Protein AF-A0A9X4L9H4-F1 (afdb_monomer_lite)

InterPro domains:
  IPR013783 Immunoglobulin-like fold [G3DSA:2.60.40.10] (6-87)

Secondary structure (DSSP, 8-state):
---EEEEEETTEEEEEEEPPTTS-------SPPTT-EE-TTSEEEEEEETTEEPPPEEPPPEEPPPPPPPPPPS-EEEE-SS-EEEE--

Organism: NCBI:txid246432

Radius of gyration: 22.69 Å; chains: 1; bounding box: 50×18×66 Å

pLDDT: mean 85.58, std 6.37, range [62.34, 93.12]

Foldseek 3Di:
DWWKKFKDQDPDGQWIFTQDPVRDTDTDRPDDDAQDKDAWQRIWIWIQDPVGIDDTDTDHIDTHHHDDDDDFADWDWDDDPPDIDTDTD

Sequence (89 aa):
MADVLKVYQGQTVVGQAERSVDGTASVTVEGLEVGTEYPAGTYEVAFSNESGESAKVDVPAFTTKESAPTEPENVEVNANEDSADVSAE

Structure (mmCIF, N/CA/C/O backbone):
data_AF-A0A9X4L9H4-F1
#
_entry.id   AF-A0A9X4L9H4-F1
#
loop_
_atom_site.group_PDB
_atom_site.id
_atom_site.type_symbol
_atom_site.label_atom_id
_atom_site.label_alt_id
_atom_site.label_comp_id
_atom_site.label_asym_id
_atom_site.label_entity_id
_atom_site.label_seq_id
_atom_site.pdbx_PDB_ins_code
_atom_site.Cartn_x
_atom_site.Cartn_y
_atom_site.Cartn_z
_atom_site.occupancy
_atom_site.B_iso_or_equiv
_atom_site.auth_seq_id
_atom_site.auth_comp_id
_atom_site.auth_asym_id
_atom_site.auth_atom_id
_atom_site.pdbx_PDB_model_num
ATOM 1 N N . MET A 1 1 ? 2.053 -5.626 -29.108 1.00 62.34 1 MET A N 1
ATOM 2 C CA . MET A 1 1 ? 2.647 -6.031 -27.819 1.00 62.34 1 MET A CA 1
ATOM 3 C C . MET A 1 1 ? 1.939 -5.219 -26.755 1.00 62.34 1 MET A C 1
ATOM 5 O O . MET A 1 1 ? 1.831 -4.014 -26.944 1.00 62.34 1 MET A O 1
ATOM 9 N N . ALA A 1 2 ? 1.354 -5.866 -25.749 1.00 75.62 2 ALA A N 1
ATOM 10 C CA . ALA A 1 2 ? 0.705 -5.162 -24.647 1.00 75.62 2 ALA A CA 1
ATOM 11 C C . ALA A 1 2 ? 1.773 -4.795 -23.612 1.00 75.62 2 ALA A C 1
ATOM 13 O O . ALA A 1 2 ? 2.613 -5.628 -23.275 1.00 75.62 2 ALA A O 1
ATOM 14 N N . ASP A 1 3 ? 1.773 -3.549 -23.149 1.00 87.44 3 ASP A N 1
ATOM 15 C CA . ASP A 1 3 ? 2.627 -3.154 -22.032 1.00 87.44 3 ASP A CA 1
ATOM 16 C C . ASP A 1 3 ? 2.031 -3.718 -20.737 1.00 87.44 3 ASP A C 1
ATOM 18 O O . ASP A 1 3 ? 0.817 -3.675 -20.556 1.00 87.44 3 ASP A O 1
ATOM 22 N N . VAL A 1 4 ? 2.852 -4.221 -19.820 1.00 90.88 4 VAL A N 1
ATOM 23 C CA . VAL A 1 4 ? 2.394 -4.691 -18.505 1.00 90.88 4 VAL A CA 1
ATOM 24 C C . VAL A 1 4 ? 2.874 -3.713 -17.445 1.00 90.88 4 VAL A C 1
ATOM 26 O O . VAL A 1 4 ? 4.075 -3.535 -17.263 1.00 90.88 4 VAL A O 1
ATOM 29 N N . LEU A 1 5 ? 1.950 -3.073 -16.737 1.00 91.62 5 LEU A N 1
ATOM 30 C CA . LEU A 1 5 ? 2.258 -2.274 -15.559 1.00 91.62 5 LEU A CA 1
ATOM 31 C C . LEU A 1 5 ? 2.581 -3.213 -14.399 1.00 91.62 5 LEU A C 1
ATOM 33 O O . LEU A 1 5 ? 1.729 -3.996 -13.993 1.00 91.62 5 LEU A O 1
ATOM 37 N N . LYS A 1 6 ? 3.784 -3.114 -13.847 1.00 91.75 6 LYS A N 1
ATOM 38 C CA . LYS A 1 6 ? 4.199 -3.792 -12.619 1.00 91.75 6 LYS A CA 1
ATOM 39 C C . LYS A 1 6 ? 4.264 -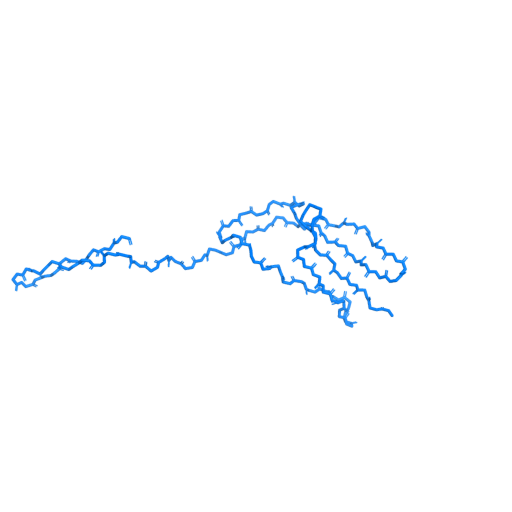2.777 -11.491 1.00 91.75 6 LYS A C 1
ATOM 41 O O . LYS A 1 6 ? 4.851 -1.711 -11.659 1.00 91.75 6 LYS A O 1
ATOM 46 N N . VAL A 1 7 ? 3.677 -3.127 -10.354 1.00 91.69 7 VAL A N 1
ATOM 47 C CA . VAL A 1 7 ? 3.762 -2.378 -9.102 1.00 91.69 7 VAL A CA 1
ATOM 48 C C . VAL A 1 7 ? 4.746 -3.099 -8.196 1.00 91.69 7 VAL A C 1
ATOM 50 O O . VAL A 1 7 ? 4.561 -4.268 -7.852 1.00 91.69 7 VAL A O 1
ATOM 53 N N . TYR A 1 8 ? 5.793 -2.391 -7.820 1.00 90.94 8 TYR A N 1
ATOM 54 C CA . TYR A 1 8 ? 6.843 -2.823 -6.922 1.00 90.94 8 TYR A CA 1
ATOM 55 C C . TYR A 1 8 ? 6.623 -2.202 -5.548 1.00 90.94 8 TYR A C 1
ATOM 57 O O . TYR A 1 8 ? 6.232 -1.046 -5.444 1.00 90.94 8 TYR A O 1
ATOM 65 N N . GLN A 1 9 ? 6.913 -2.960 -4.501 1.00 89.44 9 GLN A N 1
ATOM 66 C CA . GLN A 1 9 ? 7.099 -2.472 -3.142 1.00 89.44 9 GLN A CA 1
ATOM 67 C C . GLN A 1 9 ? 8.546 -2.800 -2.763 1.00 89.44 9 GLN A C 1
ATOM 69 O O . GLN A 1 9 ? 8.898 -3.958 -2.508 1.00 89.44 9 GLN A O 1
ATOM 74 N N . GLY A 1 10 ? 9.425 -1.802 -2.846 1.00 84.25 10 GLY A N 1
ATOM 75 C CA . GLY A 1 10 ? 10.871 -2.005 -2.759 1.00 84.25 10 GLY A CA 1
ATOM 76 C C . GLY A 1 10 ? 11.407 -2.924 -3.869 1.00 84.25 10 GLY A C 1
ATOM 77 O O . GLY A 1 10 ? 11.590 -2.508 -5.008 1.00 84.25 10 GLY A O 1
ATOM 78 N N . GLN A 1 11 ? 11.692 -4.189 -3.541 1.00 84.38 11 GLN A N 1
ATOM 79 C CA . GLN A 1 11 ? 12.255 -5.179 -4.480 1.00 84.38 11 GLN A CA 1
ATOM 80 C C . GLN A 1 11 ? 11.240 -6.240 -4.932 1.00 84.38 11 GLN A C 1
ATOM 82 O O . GLN A 1 11 ? 11.548 -7.050 -5.807 1.00 84.38 11 GLN A O 1
ATOM 87 N N . THR A 1 12 ? 10.034 -6.232 -4.362 1.00 88.00 12 THR A N 1
ATOM 88 C CA . THR A 1 12 ? 9.010 -7.253 -4.603 1.00 88.00 12 THR A CA 1
ATOM 89 C C . THR A 1 12 ? 7.916 -6.701 -5.500 1.00 88.00 12 THR A C 1
ATOM 91 O O . THR A 1 12 ? 7.423 -5.602 -5.268 1.00 88.00 12 THR A O 1
ATOM 94 N N . VAL A 1 13 ? 7.494 -7.467 -6.506 1.00 90.81 13 VAL A N 1
ATOM 95 C CA . VAL A 1 13 ? 6.301 -7.134 -7.296 1.00 90.81 13 VAL A CA 1
ATOM 96 C C . VAL A 1 13 ? 5.066 -7.507 -6.481 1.00 90.81 13 VAL A C 1
ATOM 98 O O . VAL A 1 13 ? 4.837 -8.685 -6.220 1.00 90.81 13 VAL A O 1
ATOM 101 N N . VAL A 1 14 ? 4.284 -6.506 -6.085 1.00 89.88 14 VAL A N 1
ATOM 102 C CA . VAL A 1 14 ? 3.033 -6.680 -5.322 1.00 89.88 14 VAL A CA 1
ATOM 103 C C . VAL A 1 14 ? 1.798 -6.708 -6.217 1.00 89.88 14 VAL A C 1
ATOM 105 O O . VAL A 1 14 ? 0.725 -7.106 -5.780 1.00 89.88 14 VAL A O 1
ATOM 108 N N . GLY A 1 15 ? 1.937 -6.319 -7.484 1.00 89.12 15 GLY A N 1
ATOM 109 C CA . GLY A 1 15 ? 0.852 -6.419 -8.448 1.00 89.12 15 GLY A CA 1
ATOM 110 C C . GLY A 1 15 ? 1.313 -6.176 -9.876 1.00 89.12 15 GLY A C 1
ATOM 111 O O . GLY A 1 15 ? 2.349 -5.559 -10.121 1.00 89.12 15 GLY A O 1
ATOM 112 N N . GLN A 1 16 ? 0.540 -6.675 -10.833 1.00 91.38 16 GLN A N 1
ATOM 113 C CA . GLN A 1 16 ? 0.778 -6.455 -12.254 1.00 91.38 16 GLN A CA 1
ATOM 114 C C . GLN A 1 16 ? -0.547 -6.402 -13.016 1.00 91.38 16 GLN A C 1
ATOM 116 O O . GLN A 1 16 ? -1.480 -7.124 -12.670 1.00 91.38 16 GLN A O 1
ATOM 121 N N . ALA A 1 17 ? -0.638 -5.555 -14.038 1.00 90.00 17 ALA A N 1
ATOM 122 C CA . ALA A 1 17 ? -1.806 -5.463 -14.907 1.00 90.00 17 ALA A CA 1
ATOM 123 C C . ALA A 1 17 ? -1.402 -5.133 -16.336 1.00 90.00 17 ALA A C 1
ATOM 125 O O . ALA A 1 17 ? -0.464 -4.377 -16.583 1.00 90.00 17 ALA A O 1
ATOM 126 N N . GLU A 1 18 ? -2.151 -5.673 -17.285 1.00 89.12 18 GLU A N 1
ATOM 127 C CA . GLU A 1 18 ? -1.987 -5.347 -18.693 1.00 89.12 18 GLU A CA 1
ATOM 128 C C . GLU A 1 18 ? -2.501 -3.932 -18.972 1.00 89.12 18 GLU A C 1
ATOM 130 O O . GLU A 1 18 ? -3.518 -3.482 -18.435 1.00 89.12 18 GLU A O 1
ATOM 135 N N . ARG A 1 19 ? -1.779 -3.208 -19.821 1.00 85.62 19 ARG A N 1
ATOM 136 C CA . ARG A 1 19 ? -2.182 -1.893 -20.294 1.00 85.62 19 ARG A CA 1
ATOM 137 C C . ARG A 1 19 ? -3.375 -2.051 -21.219 1.00 85.62 19 ARG A C 1
ATOM 139 O O . ARG A 1 19 ? -3.303 -2.739 -22.236 1.00 85.62 19 ARG A O 1
ATOM 146 N N . SER A 1 20 ? -4.461 -1.382 -20.856 1.00 80.00 20 SER A N 1
ATOM 147 C CA . SE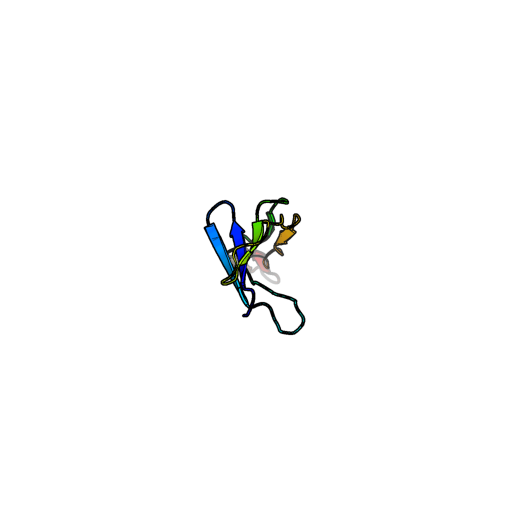R A 1 20 ? -5.672 -1.344 -21.659 1.00 80.00 20 SER A CA 1
ATOM 148 C C . SER A 1 20 ? -5.427 -0.622 -22.985 1.00 80.00 20 SER A C 1
ATOM 150 O O . SER A 1 20 ? -4.480 0.157 -23.135 1.00 80.00 20 SER A O 1
ATOM 152 N N . VAL A 1 21 ? -6.326 -0.843 -23.942 1.00 71.94 21 VAL A N 1
ATOM 153 C CA . VAL A 1 21 ? -6.298 -0.227 -25.279 1.00 71.94 21 VAL A CA 1
ATOM 154 C C . VAL A 1 21 ? -6.349 1.304 -25.231 1.00 71.94 21 VAL A C 1
ATOM 156 O O . VAL A 1 21 ? -5.790 1.962 -26.103 1.00 71.94 21 VAL A O 1
ATOM 159 N N . ASP A 1 22 ? -6.931 1.866 -24.170 1.00 75.38 22 ASP A N 1
ATOM 160 C CA . ASP A 1 22 ? -6.969 3.305 -23.877 1.00 75.38 22 ASP A CA 1
ATOM 161 C C . ASP A 1 22 ? -5.631 3.860 -23.353 1.00 75.38 22 ASP A C 1
ATOM 163 O O . ASP A 1 22 ? -5.524 5.025 -22.977 1.00 75.38 22 ASP A O 1
ATOM 167 N N . GLY A 1 23 ? -4.595 3.022 -23.267 1.00 74.25 23 GLY A N 1
ATOM 168 C CA . GLY A 1 23 ? -3.271 3.399 -22.784 1.00 74.25 23 GLY A CA 1
ATOM 169 C C . GLY A 1 23 ? -3.165 3.523 -21.262 1.00 74.25 23 GLY A C 1
ATOM 170 O O . GLY A 1 23 ? -2.095 3.898 -20.776 1.00 74.25 23 GLY A O 1
ATOM 171 N N . THR A 1 24 ? -4.219 3.175 -20.520 1.00 80.94 24 THR A N 1
ATOM 172 C CA . THR A 1 24 ? -4.256 3.175 -19.048 1.00 80.94 24 THR A CA 1
ATOM 173 C C . THR A 1 24 ? -4.080 1.752 -18.521 1.00 80.94 24 THR A C 1
ATOM 175 O O . THR A 1 24 ? -4.641 0.813 -19.078 1.00 80.94 24 THR A O 1
ATOM 178 N N . ALA A 1 25 ? -3.318 1.582 -17.443 1.00 84.50 25 ALA A N 1
ATOM 179 C CA . ALA A 1 25 ? -3.200 0.320 -16.721 1.00 84.50 25 ALA A CA 1
ATOM 180 C C . ALA A 1 25 ? -3.610 0.543 -15.264 1.00 84.50 25 ALA A C 1
ATOM 182 O O . ALA A 1 25 ? -3.209 1.536 -14.658 1.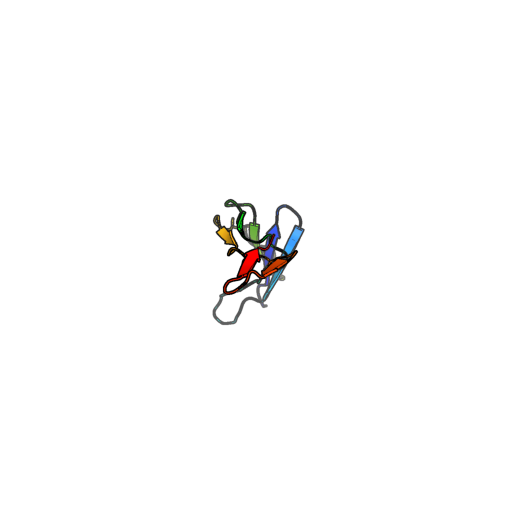00 84.50 25 ALA A O 1
ATOM 183 N N . SER A 1 26 ? -4.408 -0.366 -14.712 1.00 84.56 26 SER A N 1
ATOM 184 C CA . SER A 1 26 ? -4.873 -0.309 -13.326 1.00 84.56 26 SER A CA 1
ATOM 185 C C . SER A 1 26 ? -4.507 -1.600 -12.611 1.00 84.56 26 SER A C 1
ATOM 187 O O . SER A 1 26 ? -4.957 -2.671 -13.012 1.00 84.56 26 SER A O 1
ATOM 189 N N . VAL A 1 27 ? -3.721 -1.487 -11.546 1.00 87.00 27 VAL A N 1
ATOM 190 C CA . VAL A 1 27 ? -3.401 -2.597 -10.647 1.00 87.00 27 VAL A CA 1
ATOM 191 C C . VAL A 1 27 ? -4.112 -2.371 -9.326 1.00 87.00 27 VAL A C 1
ATOM 193 O O . VAL A 1 27 ? -4.005 -1.296 -8.738 1.00 87.00 27 VAL A O 1
ATOM 196 N N . THR A 1 28 ? -4.797 -3.400 -8.848 1.00 85.38 28 THR A N 1
ATOM 197 C CA . THR A 1 28 ? -5.302 -3.451 -7.478 1.00 85.38 28 THR A CA 1
ATOM 198 C C . THR A 1 28 ? -4.251 -4.137 -6.615 1.00 85.38 28 THR A C 1
ATOM 200 O O . THR A 1 28 ? -3.904 -5.287 -6.869 1.00 85.38 28 THR A O 1
ATOM 203 N N . VAL A 1 29 ? -3.719 -3.421 -5.624 1.00 84.38 29 VAL A N 1
ATOM 204 C CA . VAL A 1 29 ? -2.811 -3.989 -4.620 1.00 84.38 29 VAL A CA 1
ATOM 205 C C . VAL A 1 29 ? -3.658 -4.448 -3.437 1.00 84.38 29 VAL A C 1
ATOM 207 O O . VAL A 1 29 ? -4.319 -3.631 -2.796 1.00 84.38 29 VAL A O 1
ATOM 210 N N . GLU A 1 30 ? -3.669 -5.752 -3.178 1.00 82.81 30 GLU A N 1
ATOM 211 C CA . GLU A 1 30 ? -4.376 -6.360 -2.046 1.00 82.81 30 GLU A CA 1
ATOM 212 C C . GLU A 1 30 ? -3.422 -6.595 -0.864 1.00 82.81 30 GLU A C 1
ATOM 214 O O . GLU A 1 30 ? -2.203 -6.588 -1.025 1.00 82.81 30 GLU A O 1
ATOM 219 N N . GLY A 1 31 ? -3.971 -6.799 0.338 1.00 79.38 31 GLY A N 1
ATOM 220 C CA . GLY A 1 31 ? -3.169 -7.060 1.542 1.00 79.38 31 GLY A CA 1
ATOM 221 C C . GLY A 1 31 ? -2.524 -5.819 2.168 1.00 79.38 31 GLY A C 1
ATOM 222 O O . GLY A 1 31 ? -1.563 -5.944 2.921 1.00 79.38 31 GLY A O 1
ATOM 223 N N . LEU A 1 32 ? -3.038 -4.628 1.858 1.00 85.06 32 LEU A N 1
ATOM 224 C CA . LEU A 1 32 ? -2.647 -3.394 2.534 1.00 85.06 32 LEU A CA 1
ATOM 225 C C . LEU A 1 32 ? -3.267 -3.332 3.934 1.00 85.06 32 LEU A C 1
ATOM 227 O O . LEU A 1 32 ? -4.407 -3.753 4.137 1.00 85.06 32 LEU A O 1
ATOM 231 N N . GLU A 1 33 ? -2.535 -2.761 4.884 1.00 83.56 33 GLU A N 1
ATOM 232 C CA . GLU A 1 33 ? -3.056 -2.481 6.218 1.00 83.56 33 GLU A CA 1
ATOM 233 C C . GLU A 1 33 ? -4.083 -1.345 6.138 1.00 83.56 33 GLU A C 1
ATOM 235 O O . GLU A 1 33 ? -3.878 -0.351 5.440 1.00 83.56 33 GLU A O 1
ATOM 240 N N . VAL A 1 34 ? -5.217 -1.515 6.816 1.00 83.19 34 VAL A N 1
ATOM 241 C CA . VAL A 1 34 ? -6.320 -0.544 6.867 1.00 83.19 34 VAL A CA 1
ATOM 242 C C . VAL A 1 34 ? -5.980 0.621 7.791 1.00 83.19 34 VAL A C 1
ATOM 244 O O . VAL A 1 34 ? -5.426 0.417 8.865 1.00 83.19 34 VAL A O 1
ATOM 247 N N . GLY A 1 35 ? -6.327 1.844 7.384 1.00 82.62 35 GLY A N 1
ATOM 248 C CA . GLY A 1 35 ? -5.963 3.056 8.127 1.00 82.62 35 GLY A CA 1
ATOM 249 C C . GLY A 1 35 ? -4.456 3.351 8.154 1.00 82.62 35 GLY A C 1
ATOM 250 O O . GLY A 1 35 ? -4.009 4.165 8.958 1.00 82.62 35 GLY A O 1
ATOM 251 N N . THR A 1 36 ? -3.670 2.716 7.282 1.00 86.50 36 THR A N 1
ATOM 252 C CA . THR A 1 36 ? -2.215 2.885 7.219 1.00 86.50 36 THR A CA 1
ATOM 253 C C . THR A 1 36 ? -1.834 3.883 6.135 1.00 86.50 36 THR A C 1
ATOM 255 O O . THR A 1 36 ? -2.288 3.811 4.987 1.00 86.50 36 THR A O 1
ATOM 258 N N . GLU A 1 37 ? -0.977 4.831 6.507 1.00 88.00 37 GLU A N 1
ATOM 259 C CA . GLU A 1 37 ? -0.349 5.760 5.576 1.00 88.00 37 GLU A CA 1
ATOM 260 C C . GLU A 1 37 ? 0.864 5.102 4.913 1.00 88.00 37 GLU A C 1
ATOM 262 O O . GLU A 1 37 ? 1.803 4.666 5.579 1.00 88.00 37 GLU A O 1
ATOM 267 N N . TYR A 1 38 ? 0.855 5.067 3.584 1.00 88.56 38 TYR A N 1
ATOM 268 C CA . TYR A 1 38 ? 1.985 4.644 2.772 1.00 88.56 38 TYR A CA 1
ATOM 269 C C . TYR A 1 38 ? 2.651 5.890 2.172 1.00 88.56 38 TYR A C 1
ATOM 271 O O . TYR A 1 38 ? 2.034 6.558 1.335 1.00 88.56 38 TYR A O 1
ATOM 279 N N . PRO A 1 39 ? 3.888 6.241 2.574 1.00 88.75 39 PRO A N 1
ATOM 280 C CA . PRO A 1 39 ? 4.570 7.427 2.066 1.00 88.75 39 PRO A CA 1
ATOM 281 C C . PRO A 1 39 ? 4.930 7.291 0.582 1.00 88.75 39 PRO A C 1
ATOM 283 O O . PRO A 1 39 ? 5.015 6.187 0.034 1.00 88.75 39 PRO A O 1
ATOM 286 N N . ALA A 1 40 ? 5.176 8.430 -0.071 1.00 89.94 40 ALA A N 1
ATOM 287 C CA . ALA A 1 40 ? 5.575 8.458 -1.475 1.00 89.94 40 ALA A CA 1
ATOM 288 C C . ALA A 1 40 ? 6.876 7.668 -1.689 1.00 89.94 40 ALA A C 1
ATOM 290 O O . ALA A 1 40 ? 7.793 7.751 -0.871 1.00 89.94 40 ALA A O 1
ATOM 291 N N . GLY A 1 41 ? 6.939 6.897 -2.775 1.00 87.00 41 GLY A N 1
ATOM 292 C CA . GLY A 1 41 ? 8.070 6.007 -3.062 1.00 87.00 41 GLY A CA 1
ATOM 293 C C . GLY A 1 41 ? 8.055 4.680 -2.292 1.00 87.00 41 GLY A C 1
ATOM 294 O O . GLY A 1 41 ? 8.967 3.874 -2.448 1.00 87.00 41 GLY A O 1
ATOM 295 N N . THR A 1 42 ? 7.020 4.398 -1.485 1.00 89.44 42 THR A N 1
ATOM 296 C CA . THR A 1 42 ? 6.821 3.040 -0.932 1.00 89.44 42 THR A CA 1
ATOM 297 C C . THR A 1 42 ? 6.485 2.041 -2.033 1.00 89.44 42 THR A C 1
ATOM 299 O O . THR A 1 42 ? 6.933 0.893 -2.003 1.00 89.44 42 THR A O 1
ATOM 302 N N . TYR A 1 43 ? 5.693 2.497 -3.004 1.00 91.06 43 TYR A N 1
ATOM 303 C CA . TYR A 1 43 ? 5.373 1.744 -4.202 1.00 91.06 43 TYR A CA 1
ATOM 304 C C . TYR A 1 43 ? 5.977 2.442 -5.410 1.00 91.06 43 TYR A C 1
ATOM 306 O O . TYR A 1 43 ? 5.900 3.663 -5.533 1.00 91.06 43 TYR A O 1
ATOM 314 N N . GLU A 1 44 ? 6.536 1.659 -6.317 1.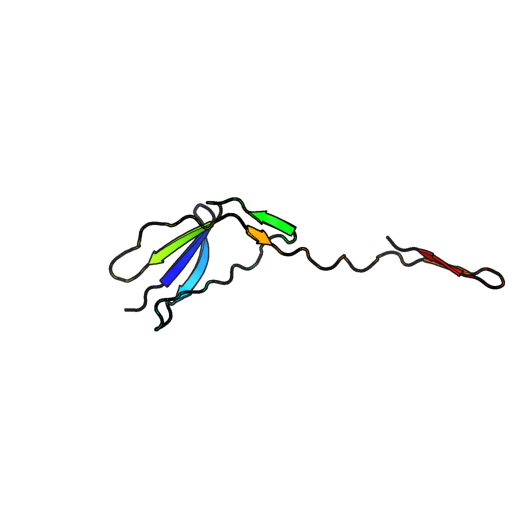00 92.38 44 GLU A N 1
ATOM 315 C CA . GLU A 1 44 ? 7.059 2.119 -7.597 1.00 92.38 44 GLU A CA 1
ATOM 316 C C . GLU A 1 44 ? 6.308 1.403 -8.713 1.00 92.38 44 GLU A C 1
ATOM 318 O O . GLU A 1 44 ? 6.018 0.212 -8.610 1.00 92.38 44 GLU A O 1
ATOM 323 N N . VAL A 1 45 ? 6.010 2.092 -9.807 1.00 91.81 45 VAL A N 1
ATOM 324 C CA . VAL A 1 45 ? 5.386 1.473 -10.977 1.00 91.81 45 VAL A CA 1
ATOM 325 C C . VAL A 1 45 ? 6.293 1.546 -12.190 1.00 91.81 45 VAL A C 1
ATOM 327 O O . VAL A 1 45 ? 6.909 2.576 -12.454 1.00 91.81 45 VAL A O 1
ATOM 330 N N . ALA A 1 46 ? 6.369 0.458 -12.950 1.00 91.50 46 ALA A N 1
ATOM 331 C CA . ALA A 1 46 ? 7.084 0.425 -14.220 1.00 91.50 46 ALA A CA 1
ATOM 332 C C . ALA A 1 46 ? 6.304 -0.371 -15.260 1.00 91.50 46 ALA A C 1
ATOM 334 O O . ALA A 1 46 ? 5.685 -1.389 -14.954 1.00 91.50 46 ALA A O 1
ATOM 335 N N . PHE A 1 47 ? 6.352 0.085 -16.506 1.00 90.62 47 PHE A N 1
ATOM 336 C CA . PHE A 1 47 ? 5.826 -0.661 -17.636 1.00 90.62 47 PHE A CA 1
ATOM 337 C C . PHE A 1 47 ? 6.901 -1.602 -18.168 1.00 90.62 47 PHE A C 1
ATOM 339 O O . PHE A 1 47 ? 8.016 -1.184 -18.457 1.00 90.62 47 PHE A O 1
ATOM 346 N N . SER A 1 48 ? 6.563 -2.873 -18.323 1.00 90.12 48 SER A N 1
ATOM 347 C CA . SER A 1 48 ? 7.444 -3.917 -18.831 1.00 90.12 48 SER A CA 1
ATOM 348 C C . SER A 1 48 ? 6.801 -4.558 -20.059 1.00 90.12 48 SER A C 1
ATOM 350 O O . SER A 1 48 ? 5.630 -4.935 -20.025 1.00 90.12 48 SER A O 1
ATOM 352 N N . ASN A 1 49 ? 7.550 -4.656 -21.156 1.00 88.56 49 ASN A N 1
ATOM 353 C CA . ASN A 1 49 ? 7.143 -5.323 -22.393 1.00 88.56 49 ASN A CA 1
ATOM 354 C C . ASN A 1 49 ? 8.327 -6.114 -22.990 1.00 88.56 49 ASN A C 1
ATOM 356 O O . ASN A 1 49 ? 9.422 -6.126 -22.428 1.00 88.56 49 ASN A O 1
ATOM 360 N N . GLU A 1 50 ? 8.131 -6.782 -24.132 1.00 84.38 50 GLU A N 1
ATOM 361 C CA . GLU A 1 50 ? 9.203 -7.554 -24.793 1.00 84.38 50 GLU A CA 1
ATOM 362 C C . GLU A 1 50 ? 10.417 -6.704 -25.211 1.00 84.38 50 GLU A C 1
ATOM 364 O O . GLU A 1 50 ? 11.505 -7.241 -25.404 1.00 84.38 50 GLU A O 1
ATOM 369 N N . SER A 1 51 ? 10.252 -5.385 -25.342 1.00 85.38 51 SER A N 1
ATOM 370 C CA . SER A 1 51 ? 11.332 -4.465 -25.705 1.00 85.38 51 SER A CA 1
ATOM 371 C C . SER A 1 51 ? 12.158 -4.000 -24.501 1.00 85.38 51 SER A C 1
ATOM 373 O O . SER A 1 51 ? 13.234 -3.434 -24.702 1.00 85.38 51 SER A O 1
ATOM 375 N N . GLY A 1 52 ? 11.677 -4.209 -23.273 1.00 85.81 52 GLY A N 1
ATOM 376 C CA . GLY A 1 52 ? 12.352 -3.802 -22.044 1.00 85.81 52 GLY A CA 1
ATOM 377 C C . GLY A 1 52 ? 11.398 -3.292 -20.962 1.00 85.81 52 GLY A C 1
ATOM 378 O O . GLY A 1 52 ? 10.176 -3.377 -21.074 1.00 85.81 52 GLY A O 1
ATOM 379 N N . GLU A 1 53 ? 11.975 -2.763 -19.886 1.00 90.06 53 GLU A N 1
ATOM 380 C CA . GLU A 1 53 ? 11.247 -2.112 -18.792 1.00 90.06 53 GLU A CA 1
ATOM 381 C C . GLU A 1 53 ? 11.466 -0.592 -18.843 1.00 90.06 53 GLU A C 1
ATOM 383 O O . GLU A 1 53 ? 12.558 -0.120 -19.166 1.00 90.06 53 GLU A O 1
ATOM 388 N N . SER A 1 54 ? 10.415 0.180 -18.567 1.00 89.19 54 SER A N 1
ATOM 389 C CA . SER A 1 54 ? 10.467 1.636 -18.458 1.00 89.19 54 SER A CA 1
ATOM 390 C C . SER A 1 54 ? 11.171 2.078 -17.175 1.00 89.19 54 SER A C 1
ATOM 392 O O . SER A 1 54 ? 11.417 1.285 -16.270 1.00 89.19 54 SER A O 1
ATOM 394 N N . ALA A 1 55 ? 11.426 3.383 -17.052 1.00 89.38 55 ALA A N 1
ATOM 395 C CA . ALA A 1 55 ? 11.794 3.956 -15.763 1.00 89.38 55 ALA A CA 1
ATOM 396 C C . ALA A 1 55 ? 10.707 3.660 -14.717 1.00 89.38 55 ALA A C 1
ATOM 398 O O . ALA A 1 55 ? 9.511 3.696 -15.034 1.00 89.38 55 ALA A O 1
ATOM 399 N N . LYS A 1 56 ? 11.147 3.374 -13.491 1.00 91.62 56 LYS A N 1
ATOM 400 C CA . LYS A 1 56 ? 10.277 3.272 -12.325 1.00 91.62 56 LYS A CA 1
ATOM 401 C C . LYS A 1 56 ? 9.813 4.665 -11.927 1.00 91.62 56 LYS A C 1
ATOM 403 O O . LYS A 1 56 ? 10.608 5.604 -11.905 1.00 91.62 56 LYS A O 1
ATOM 408 N N . VAL A 1 57 ? 8.521 4.790 -11.665 1.00 91.44 57 VAL A N 1
ATOM 409 C CA . VAL A 1 57 ? 7.890 6.026 -11.211 1.00 91.44 57 VAL A CA 1
ATOM 410 C C . VAL A 1 57 ? 7.367 5.801 -9.804 1.00 91.44 57 VAL A C 1
ATOM 412 O O . VAL A 1 57 ? 6.622 4.849 -9.570 1.00 91.44 57 VAL A O 1
ATOM 415 N N . ASP A 1 58 ? 7.734 6.688 -8.885 1.00 92.44 58 ASP A N 1
ATOM 416 C CA . ASP A 1 58 ? 7.251 6.648 -7.510 1.00 92.44 58 ASP A CA 1
ATOM 417 C C . ASP A 1 58 ? 5.745 6.921 -7.449 1.00 92.44 58 ASP A C 1
ATOM 419 O O . ASP A 1 58 ? 5.239 7.913 -7.986 1.00 92.44 58 ASP A O 1
ATOM 423 N N . VAL A 1 59 ? 5.020 6.048 -6.754 1.00 88.38 59 VAL A N 1
ATOM 424 C CA . VAL A 1 59 ? 3.617 6.272 -6.413 1.00 88.38 59 VAL A CA 1
ATOM 425 C C . VAL A 1 59 ? 3.564 7.339 -5.314 1.00 88.38 59 VAL A C 1
ATOM 427 O O . VAL A 1 59 ? 4.324 7.253 -4.341 1.00 88.38 59 VAL A O 1
ATOM 430 N N . PRO A 1 60 ? 2.694 8.358 -5.442 1.00 89.31 60 PRO A N 1
ATOM 431 C CA . PRO A 1 60 ? 2.516 9.368 -4.405 1.00 89.31 60 PRO A CA 1
ATOM 432 C C . PRO A 1 60 ? 1.984 8.749 -3.108 1.00 89.31 60 PRO A C 1
ATOM 434 O O . PRO A 1 60 ? 1.396 7.669 -3.118 1.00 89.31 60 PRO A O 1
ATOM 437 N N . ALA A 1 61 ? 2.169 9.458 -1.993 1.00 89.25 61 ALA A N 1
ATOM 438 C CA . ALA A 1 61 ? 1.673 9.004 -0.701 1.00 89.25 61 ALA A CA 1
ATOM 439 C C . ALA A 1 61 ? 0.151 8.807 -0.741 1.00 89.25 61 ALA A C 1
ATOM 441 O O . ALA A 1 61 ? -0.577 9.642 -1.288 1.00 89.25 61 ALA A O 1
ATOM 442 N N . PHE A 1 62 ? -0.321 7.716 -0.149 1.00 87.00 62 PHE A N 1
ATOM 443 C CA . PHE A 1 62 ? -1.743 7.433 -0.018 1.00 87.00 62 PHE A CA 1
ATOM 444 C C . PHE A 1 62 ? -2.035 6.793 1.334 1.00 87.00 62 PHE A C 1
ATOM 446 O O . PHE A 1 62 ? -1.212 6.075 1.897 1.00 87.00 62 PHE A O 1
ATOM 453 N N . THR A 1 63 ? -3.241 7.027 1.830 1.00 85.69 63 THR A N 1
ATOM 454 C CA . THR A 1 63 ? -3.739 6.419 3.063 1.00 85.69 63 THR A CA 1
ATOM 455 C C . THR A 1 63 ? -4.841 5.448 2.687 1.00 85.69 63 THR A C 1
ATOM 457 O O . THR A 1 63 ? -5.760 5.800 1.935 1.00 85.69 63 THR A O 1
ATOM 460 N N . THR A 1 64 ? -4.748 4.209 3.162 1.00 85.19 64 THR A N 1
ATOM 461 C CA . THR A 1 64 ? -5.852 3.261 3.005 1.00 85.19 64 THR A CA 1
ATOM 462 C C . THR A 1 64 ? -7.055 3.745 3.803 1.00 85.19 64 THR A C 1
ATOM 464 O O . THR A 1 64 ? -6.928 4.439 4.812 1.00 85.19 64 THR A O 1
ATOM 467 N N . LYS A 1 65 ? -8.258 3.407 3.336 1.00 80.81 65 LYS A N 1
ATOM 468 C CA . LYS A 1 65 ? -9.463 3.719 4.106 1.00 80.81 65 LYS A CA 1
ATOM 469 C C . LYS A 1 65 ? -9.427 2.949 5.423 1.00 80.81 65 LYS A C 1
ATOM 471 O O . LYS A 1 65 ? -9.012 1.789 5.444 1.00 80.81 65 LYS A O 1
ATOM 476 N N . GLU A 1 66 ? -9.866 3.599 6.495 1.00 71.50 66 GLU A N 1
ATOM 477 C CA . GLU A 1 66 ? -10.124 2.911 7.755 1.00 71.50 66 GLU A CA 1
ATOM 478 C C . GLU A 1 66 ? -11.173 1.819 7.525 1.00 71.50 66 GLU A C 1
ATOM 480 O O . GLU A 1 66 ? -12.144 2.009 6.781 1.00 71.50 66 GLU A O 1
ATOM 485 N N . SER A 1 67 ? -10.952 0.657 8.140 1.00 69.00 67 SER A N 1
ATOM 486 C CA . SER A 1 67 ? -11.989 -0.366 8.214 1.00 69.00 67 SER A CA 1
ATOM 487 C C . SER A 1 67 ? -13.137 0.140 9.081 1.00 69.00 67 SER A C 1
ATOM 489 O O . SER A 1 67 ? -12.950 1.004 9.939 1.00 69.00 67 SER A O 1
ATOM 491 N N . ALA A 1 68 ? -14.330 -0.423 8.881 1.00 69.38 68 ALA A N 1
ATOM 492 C CA . ALA A 1 68 ? -15.395 -0.275 9.866 1.00 69.38 68 ALA A CA 1
ATOM 493 C C . ALA A 1 68 ? -14.868 -0.692 11.257 1.00 69.38 68 ALA A C 1
ATOM 495 O O . ALA A 1 68 ? -13.998 -1.570 11.320 1.00 69.38 68 ALA A O 1
ATOM 496 N N . PRO A 1 69 ? -15.357 -0.076 12.350 1.00 69.00 69 PRO A N 1
ATOM 497 C CA . PRO A 1 69 ? -14.977 -0.500 13.691 1.00 69.00 69 PRO A CA 1
ATOM 498 C C . PRO A 1 69 ? -15.221 -2.003 13.837 1.00 69.00 69 PRO A C 1
ATOM 500 O O . PRO A 1 69 ? -16.156 -2.549 13.243 1.00 69.00 69 PRO A O 1
ATOM 503 N N . THR A 1 70 ? -14.350 -2.667 14.593 1.00 74.25 70 THR A N 1
ATOM 504 C CA . THR A 1 70 ? -14.534 -4.075 14.943 1.00 74.25 70 THR A CA 1
ATOM 505 C C . THR A 1 70 ? -15.905 -4.273 15.585 1.00 74.25 70 THR A C 1
ATOM 507 O O . THR A 1 70 ? -16.433 -3.367 16.234 1.00 74.25 70 THR A O 1
ATOM 510 N N . GLU A 1 71 ? -16.509 -5.439 15.356 1.00 76.19 71 GLU A N 1
ATOM 511 C CA . GLU A 1 71 ? -17.769 -5.786 16.011 1.00 76.19 71 GLU A CA 1
ATOM 512 C C . GLU A 1 71 ? -17.558 -5.753 17.534 1.00 76.19 71 GLU A C 1
ATOM 514 O O . GLU A 1 71 ? -16.545 -6.292 17.985 1.00 76.19 71 GLU A O 1
ATOM 519 N N . PRO A 1 72 ? -18.4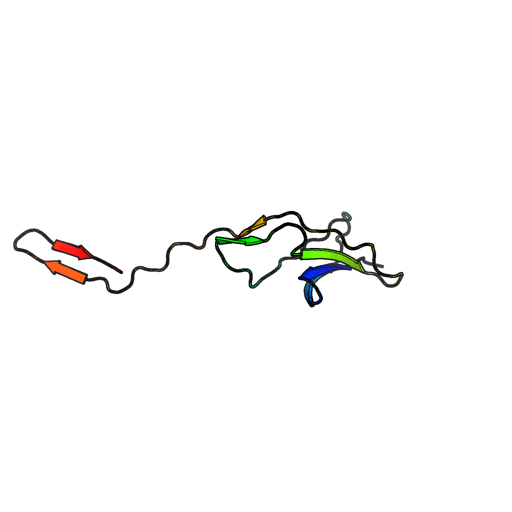42 -5.090 18.309 1.00 80.25 72 PRO A N 1
ATOM 520 C CA . PRO A 1 72 ? -18.320 -5.035 19.762 1.00 80.25 72 PRO A CA 1
ATOM 521 C C . PRO A 1 72 ? -18.227 -6.441 20.354 1.00 80.25 72 PRO A C 1
ATOM 523 O O . PRO A 1 72 ? -19.099 -7.284 20.113 1.00 80.25 72 PRO A O 1
ATOM 526 N N . GLU A 1 73 ? -17.190 -6.683 21.145 1.00 84.19 73 GLU A N 1
ATOM 527 C CA . GLU A 1 73 ? -17.022 -7.912 21.905 1.00 84.19 73 GLU A CA 1
ATOM 528 C C . GLU A 1 73 ? -17.622 -7.742 23.311 1.00 84.19 73 GLU A C 1
ATOM 530 O O . GLU A 1 73 ? -17.984 -6.648 23.735 1.00 84.19 73 GLU A O 1
ATOM 535 N N . ASN A 1 74 ? -17.817 -8.855 24.020 1.00 85.00 74 ASN A N 1
ATOM 536 C CA . ASN A 1 74 ? -18.312 -8.879 25.402 1.00 85.00 74 ASN A CA 1
ATOM 537 C C . ASN A 1 74 ? -19.546 -7.987 25.680 1.00 85.00 74 ASN A C 1
ATOM 539 O O . ASN A 1 74 ? -19.542 -7.124 26.558 1.00 85.00 74 ASN A O 1
ATOM 543 N N . VAL A 1 75 ? -20.622 -8.193 24.913 1.00 85.50 75 VAL A N 1
ATOM 544 C CA . VAL A 1 75 ? -21.883 -7.476 25.140 1.00 85.50 75 VAL A CA 1
ATOM 545 C C . VAL A 1 75 ? -22.517 -7.948 26.450 1.00 85.50 75 VAL A C 1
ATOM 547 O O . VAL A 1 75 ? -23.029 -9.067 26.539 1.00 85.50 75 VAL A O 1
ATOM 550 N N . GLU A 1 76 ? -22.533 -7.073 27.450 1.00 88.62 76 GLU A N 1
ATOM 551 C CA . GLU A 1 76 ? -23.134 -7.323 28.757 1.00 88.62 76 GLU A CA 1
ATOM 552 C C . GLU A 1 76 ? -24.415 -6.504 28.936 1.00 88.62 76 GLU A C 1
ATOM 554 O O . GLU A 1 76 ? -24.486 -5.326 28.576 1.00 88.62 76 GLU A O 1
ATOM 559 N N . VAL A 1 77 ? -25.437 -7.138 29.520 1.00 88.38 77 VAL A N 1
ATOM 560 C CA . VAL A 1 77 ? -26.722 -6.503 29.836 1.00 88.38 77 VAL A CA 1
ATOM 561 C C . VAL A 1 77 ? -27.026 -6.692 31.315 1.00 88.38 77 VAL A C 1
ATOM 563 O O . VAL A 1 77 ? -27.149 -7.823 31.788 1.00 88.38 77 VAL A O 1
ATOM 566 N N . ASN A 1 78 ? -27.196 -5.586 32.036 1.00 89.00 78 ASN A N 1
ATOM 567 C CA . ASN A 1 78 ? -27.588 -5.591 33.441 1.00 89.00 78 ASN A CA 1
ATOM 568 C C . ASN A 1 78 ? -28.977 -4.963 33.603 1.00 89.00 78 ASN A C 1
ATOM 570 O O . ASN A 1 78 ? -29.142 -3.757 33.430 1.00 89.00 78 ASN A O 1
ATOM 574 N N . ALA A 1 79 ? -29.981 -5.795 33.887 1.00 91.19 79 ALA A N 1
ATOM 575 C CA . ALA A 1 79 ? -31.372 -5.374 34.017 1.00 91.19 79 ALA A CA 1
ATOM 576 C C . ALA A 1 79 ? -31.720 -4.970 35.461 1.00 91.19 79 ALA A C 1
ATOM 578 O O . ALA A 1 79 ? -31.458 -5.706 36.411 1.00 91.19 79 ALA A O 1
ATOM 579 N N . ASN A 1 80 ? -32.384 -3.825 35.594 1.00 89.44 80 ASN A N 1
ATOM 580 C CA . ASN A 1 80 ? -32.965 -3.259 36.810 1.00 89.44 80 ASN A CA 1
ATOM 581 C C . ASN A 1 80 ? -34.507 -3.276 36.712 1.00 89.44 80 ASN A C 1
ATOM 583 O O . ASN A 1 80 ? -35.051 -3.698 35.693 1.00 89.44 80 ASN A O 1
ATOM 587 N N . GLU A 1 81 ? -35.220 -2.813 37.751 1.00 88.50 81 GLU A N 1
ATOM 588 C CA . GLU A 1 81 ? -36.698 -2.874 37.827 1.00 88.50 81 GLU A CA 1
ATOM 589 C C . GLU A 1 81 ? -37.410 -2.359 36.561 1.00 88.50 81 GLU A C 1
ATOM 591 O O . GLU A 1 81 ? -38.317 -3.028 36.073 1.00 88.50 81 GLU A O 1
ATOM 596 N N . ASP A 1 82 ? -36.953 -1.238 35.991 1.00 93.12 82 ASP A N 1
ATOM 597 C CA . ASP A 1 82 ? -37.531 -0.631 34.779 1.00 93.12 82 ASP A CA 1
ATOM 598 C C . ASP A 1 82 ? -36.465 -0.104 33.786 1.00 93.12 82 ASP A C 1
ATOM 600 O O . ASP A 1 82 ? -36.764 0.698 32.898 1.00 93.12 82 ASP A O 1
ATOM 604 N N . SER A 1 83 ? -35.199 -0.516 33.918 1.00 87.75 83 SER A N 1
ATOM 605 C CA . SER A 1 83 ? -34.102 -0.075 33.038 1.00 87.75 83 SER A CA 1
ATOM 606 C C . SER A 1 83 ? -33.079 -1.182 32.792 1.00 87.75 83 SER A C 1
ATOM 608 O O . SER A 1 83 ? -33.048 -2.172 33.513 1.00 87.75 83 SER A O 1
ATOM 610 N N . ALA A 1 84 ? -32.225 -1.030 31.780 1.00 88.88 84 ALA A N 1
ATOM 611 C CA . ALA A 1 84 ? -31.090 -1.922 31.569 1.00 88.88 84 ALA A CA 1
ATOM 612 C C . ALA A 1 84 ? -29.860 -1.132 31.117 1.00 88.88 84 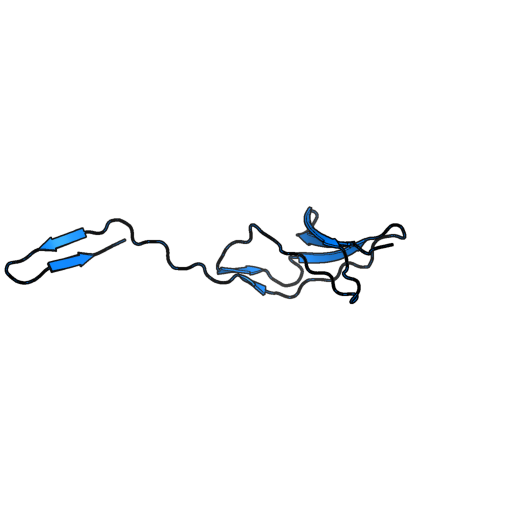ALA A C 1
ATOM 614 O O . ALA A 1 84 ? -29.975 -0.257 30.255 1.00 88.88 84 ALA A O 1
ATOM 615 N N . ASP A 1 85 ? -28.703 -1.465 31.683 1.00 90.75 85 ASP A N 1
ATOM 616 C CA . ASP A 1 85 ? -27.402 -0.978 31.234 1.00 90.75 85 ASP A CA 1
ATOM 617 C C . ASP A 1 85 ? -26.840 -1.954 30.197 1.00 90.75 85 ASP A C 1
ATOM 619 O O . ASP A 1 85 ? -26.848 -3.168 30.417 1.00 90.75 85 ASP A O 1
ATOM 623 N N . VAL A 1 86 ? -26.382 -1.422 29.062 1.00 90.19 86 VAL A N 1
ATOM 624 C CA . VAL A 1 86 ? -25.787 -2.195 27.965 1.00 90.19 86 VAL A CA 1
ATOM 625 C C . VAL A 1 86 ? -24.367 -1.693 27.737 1.00 90.19 86 VAL A C 1
ATOM 627 O O . VAL A 1 86 ? -24.175 -0.509 27.453 1.00 90.19 86 VAL A O 1
ATOM 630 N N . SER A 1 87 ? -23.397 -2.597 27.843 1.00 86.81 87 SER A N 1
ATOM 631 C CA . SER A 1 87 ? -21.963 -2.323 27.683 1.00 86.81 87 SER A CA 1
ATOM 632 C C . SER A 1 87 ? -21.342 -3.300 26.682 1.00 86.81 87 SER A C 1
ATOM 634 O O . SER A 1 87 ? -21.863 -4.398 26.500 1.00 86.81 87 SER A O 1
ATOM 636 N N . ALA A 1 88 ? -20.252 -2.897 26.030 1.00 87.88 88 ALA A N 1
ATOM 637 C CA . ALA A 1 88 ? -19.465 -3.721 25.111 1.00 87.88 88 ALA A CA 1
ATOM 638 C C . ALA A 1 88 ? -17.987 -3.283 25.121 1.00 87.88 88 ALA A C 1
ATOM 640 O O . ALA A 1 88 ? -17.706 -2.130 25.469 1.00 87.88 88 ALA A O 1
ATOM 641 N N . GLU A 1 89 ? -17.084 -4.187 24.734 1.00 73.38 89 GLU A N 1
ATOM 642 C CA . GLU A 1 89 ? -15.624 -4.008 24.617 1.00 73.38 89 GLU A CA 1
ATOM 643 C C . GLU A 1 89 ? -15.143 -3.922 23.160 1.00 73.38 89 GLU A C 1
ATOM 645 O O . GLU A 1 89 ? -15.747 -4.575 22.276 1.00 73.38 89 GLU A O 1
#